Protein AF-A0A436B064-F1 (afdb_monomer_lite)

pLDDT: mean 96.88, std 2.16, range [84.81, 98.5]

Radius of gyration: 12.58 Å; chains: 1; bounding box: 30×21×28 Å

Structure (mmCIF, N/CA/C/O backbone):
data_AF-A0A436B064-F1
#
_entry.id   AF-A0A436B064-F1
#
loop_
_atom_site.group_PDB
_atom_site.id
_atom_site.type_symbol
_atom_site.label_atom_id
_atom_site.label_alt_id
_atom_site.label_comp_id
_atom_site.label_asym_id
_atom_site.label_entity_id
_atom_site.label_seq_id
_atom_site.pdbx_PDB_ins_code
_atom_site.Cartn_x
_atom_site.Cartn_y
_atom_site.Cartn_z
_atom_site.occupancy
_atom_site.B_iso_or_equiv
_atom_site.auth_seq_id
_atom_site.auth_comp_id
_atom_site.auth_asym_id
_atom_site.auth_atom_id
_atom_site.pdbx_PDB_model_num
ATOM 1 N N . ALA A 1 1 ? -18.828 -5.896 3.413 1.00 84.81 1 ALA A N 1
ATOM 2 C CA . ALA A 1 1 ? -17.897 -5.141 2.548 1.00 84.81 1 ALA A CA 1
ATOM 3 C C . ALA A 1 1 ? -16.941 -4.365 3.446 1.00 84.81 1 ALA A C 1
ATOM 5 O O . ALA A 1 1 ? -17.385 -3.927 4.499 1.00 84.81 1 ALA A O 1
ATOM 6 N N . GLN A 1 2 ? -15.668 -4.237 3.069 1.00 93.88 2 GLN A N 1
ATOM 7 C CA . GLN A 1 2 ? -14.642 -3.537 3.854 1.00 93.88 2 GLN A CA 1
ATOM 8 C C . GLN A 1 2 ? -14.315 -2.183 3.207 1.00 93.88 2 GLN A C 1
ATOM 10 O O . GLN A 1 2 ? -14.277 -2.084 1.980 1.00 93.88 2 GLN A O 1
ATOM 15 N N . LYS A 1 3 ? -14.092 -1.150 4.028 1.00 97.31 3 LYS A N 1
ATOM 16 C CA . LYS A 1 3 ? -13.693 0.196 3.591 1.00 97.31 3 LYS A CA 1
ATOM 17 C C . LYS A 1 3 ? -12.173 0.331 3.650 1.00 97.31 3 LYS A C 1
ATOM 19 O O . LYS A 1 3 ? -11.549 -0.111 4.616 1.00 97.31 3 LYS A O 1
ATOM 24 N N . TYR A 1 4 ? -11.602 0.949 2.623 1.00 98.19 4 TYR A N 1
ATOM 25 C CA . TYR A 1 4 ? -10.163 1.138 2.483 1.00 98.19 4 TYR A CA 1
ATOM 26 C C . TYR A 1 4 ? -9.844 2.578 2.090 1.00 98.19 4 TYR A C 1
ATOM 28 O O . TYR A 1 4 ? -10.544 3.169 1.266 1.00 98.19 4 TYR A O 1
ATOM 36 N N . ALA A 1 5 ? -8.766 3.115 2.655 1.00 98.19 5 ALA A N 1
ATOM 37 C CA . ALA A 1 5 ? -8.052 4.246 2.085 1.00 98.19 5 ALA A CA 1
ATOM 38 C C . ALA A 1 5 ? -7.026 3.704 1.080 1.00 98.19 5 ALA A C 1
ATOM 40 O O . ALA A 1 5 ? -6.266 2.789 1.402 1.00 98.19 5 ALA A O 1
ATOM 41 N N . VAL A 1 6 ? -7.035 4.241 -0.141 1.00 98.12 6 VAL A N 1
ATOM 42 C CA . VAL A 1 6 ? -6.207 3.750 -1.251 1.00 98.12 6 VAL A CA 1
ATOM 43 C C . VAL A 1 6 ? -5.201 4.824 -1.642 1.00 98.12 6 VAL A C 1
ATOM 45 O O . VAL A 1 6 ? -5.582 5.952 -1.955 1.00 98.12 6 VAL A O 1
ATOM 48 N N . PHE A 1 7 ? -3.918 4.467 -1.638 1.00 98.25 7 PHE A N 1
ATOM 49 C CA . PHE A 1 7 ? -2.817 5.374 -1.961 1.00 98.25 7 PHE A CA 1
ATOM 50 C C . PHE A 1 7 ? -2.060 4.871 -3.183 1.00 98.25 7 PHE A C 1
ATOM 52 O O . PHE A 1 7 ? -1.537 3.760 -3.172 1.00 98.25 7 PHE A O 1
ATOM 59 N N . SER A 1 8 ? -1.955 5.697 -4.224 1.00 97.62 8 SER A N 1
ATOM 60 C CA . SER A 1 8 ? -1.149 5.370 -5.402 1.00 97.62 8 SER A CA 1
ATOM 61 C C . SER A 1 8 ? 0.321 5.729 -5.176 1.00 97.62 8 SER A C 1
ATOM 63 O O . SER A 1 8 ? 0.663 6.897 -4.986 1.00 97.62 8 SER A O 1
ATOM 65 N N . HIS A 1 9 ? 1.200 4.738 -5.271 1.00 97.62 9 HIS A N 1
ATOM 66 C CA . HIS A 1 9 ? 2.646 4.904 -5.327 1.00 97.62 9 HIS A CA 1
ATOM 67 C C . HIS A 1 9 ? 3.100 4.797 -6.786 1.00 97.62 9 HIS A C 1
ATOM 69 O O . HIS A 1 9 ? 3.055 3.720 -7.370 1.00 97.62 9 HIS A O 1
ATOM 75 N N . ARG A 1 10 ? 3.497 5.920 -7.396 1.00 95.25 10 ARG A N 1
ATOM 76 C CA . ARG A 1 10 ? 3.860 5.989 -8.829 1.00 95.25 10 ARG A CA 1
ATOM 77 C C . ARG A 1 10 ? 5.367 6.010 -9.097 1.00 95.25 10 ARG A C 1
ATOM 79 O O . ARG A 1 10 ? 5.779 5.994 -10.250 1.00 95.25 10 ARG A O 1
ATOM 86 N N . GLU A 1 11 ? 6.164 6.096 -8.041 1.00 95.62 11 GLU A N 1
ATOM 87 C CA . GLU A 1 11 ? 7.623 6.089 -8.112 1.00 95.62 11 GLU A CA 1
ATOM 88 C C . GLU A 1 11 ? 8.147 4.650 -8.265 1.00 95.62 11 GLU A C 1
ATOM 90 O O . GLU A 1 11 ? 7.387 3.678 -8.245 1.00 95.62 11 GLU A O 1
ATOM 95 N N . HIS A 1 12 ? 9.466 4.509 -8.401 1.00 97.62 12 HIS A N 1
ATOM 96 C CA . HIS A 1 12 ? 10.118 3.204 -8.378 1.00 97.62 12 HIS A CA 1
ATOM 97 C C . HIS A 1 12 ? 9.884 2.504 -7.029 1.00 97.62 12 HIS A C 1
ATOM 99 O O . HIS A 1 12 ? 10.021 3.122 -5.964 1.00 97.62 12 HIS A O 1
ATOM 105 N N . ILE A 1 13 ? 9.619 1.195 -7.060 1.00 97.31 13 ILE A N 1
ATOM 106 C CA . ILE A 1 13 ? 9.204 0.407 -5.889 1.00 97.31 13 ILE A CA 1
ATOM 107 C C . ILE A 1 13 ? 10.178 0.448 -4.711 1.00 97.31 13 ILE A C 1
ATOM 109 O O . ILE A 1 13 ? 9.769 0.368 -3.558 1.00 97.31 13 ILE A O 1
ATOM 113 N N . SER A 1 14 ? 11.471 0.652 -4.962 1.00 97.62 14 SE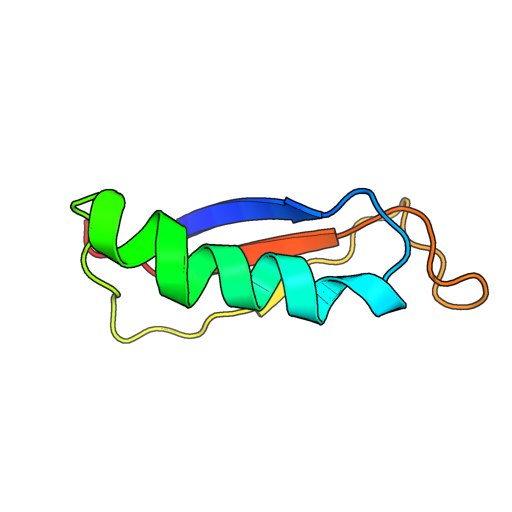R A N 1
ATOM 114 C CA . SER A 1 14 ? 12.467 0.837 -3.893 1.00 97.62 14 SER A CA 1
ATOM 115 C C . SER A 1 14 ? 12.130 1.990 -2.935 1.00 97.62 14 SER A C 1
ATOM 117 O O . SER A 1 14 ? 12.619 2.022 -1.804 1.00 97.62 14 SER A O 1
ATOM 119 N N . SER A 1 15 ? 11.286 2.934 -3.359 1.00 97.56 15 SER A N 1
ATOM 120 C CA . SER A 1 15 ? 10.846 4.069 -2.554 1.00 97.56 15 SER A CA 1
ATOM 121 C C . SER A 1 15 ? 9.538 3.828 -1.785 1.00 97.56 15 SER A C 1
ATOM 123 O O . SER A 1 15 ? 9.150 4.690 -0.993 1.00 97.56 15 SER A O 1
ATOM 125 N N . ILE A 1 16 ? 8.907 2.652 -1.913 1.00 97.38 16 ILE A N 1
ATOM 126 C CA . ILE A 1 16 ? 7.633 2.303 -1.255 1.00 97.38 16 ILE A CA 1
ATOM 127 C C . ILE A 1 16 ? 7.668 2.524 0.259 1.00 97.38 16 ILE A C 1
ATOM 129 O O . ILE A 1 16 ? 6.717 3.045 0.842 1.00 97.38 16 ILE A O 1
ATOM 133 N N . ARG A 1 17 ? 8.809 2.235 0.904 1.00 97.31 17 ARG A N 1
ATOM 134 C CA . ARG A 1 17 ? 8.982 2.420 2.352 1.00 97.31 17 ARG A CA 1
ATOM 135 C C . ARG A 1 17 ? 8.743 3.864 2.788 1.00 97.31 17 ARG A C 1
ATOM 137 O O . ARG A 1 17 ? 8.260 4.093 3.894 1.00 97.31 17 ARG A O 1
ATOM 144 N N . ARG A 1 18 ? 9.054 4.837 1.925 1.00 98.00 18 ARG A N 1
ATOM 145 C CA . ARG A 1 18 ? 8.771 6.256 2.170 1.00 98.00 18 ARG A CA 1
ATOM 146 C C . ARG A 1 18 ? 7.269 6.506 2.194 1.00 98.00 18 ARG A C 1
ATOM 148 O O . ARG A 1 18 ? 6.785 7.125 3.130 1.00 98.00 18 ARG A O 1
ATOM 155 N N . THR A 1 19 ? 6.540 5.983 1.210 1.00 97.88 19 THR A N 1
ATOM 156 C CA . THR A 1 19 ? 5.081 6.124 1.131 1.00 97.88 19 THR A CA 1
ATOM 157 C C . THR A 1 19 ? 4.394 5.465 2.320 1.00 97.88 19 THR A C 1
ATOM 159 O O . THR A 1 19 ? 3.585 6.118 2.970 1.00 97.88 19 THR A O 1
ATOM 162 N N . ILE A 1 20 ? 4.775 4.234 2.675 1.00 97.94 20 ILE A N 1
ATOM 163 C CA . ILE A 1 20 ? 4.264 3.542 3.869 1.00 97.94 20 ILE A CA 1
ATOM 164 C C . ILE A 1 20 ? 4.525 4.384 5.124 1.00 97.94 20 ILE A C 1
ATOM 166 O O . ILE A 1 20 ? 3.616 4.626 5.915 1.00 97.94 20 ILE A O 1
ATOM 170 N N . ASN A 1 21 ? 5.747 4.900 5.294 1.00 98.31 21 ASN A N 1
ATOM 171 C CA . ASN A 1 21 ? 6.081 5.739 6.441 1.00 98.31 21 ASN A CA 1
ATOM 172 C C . ASN A 1 21 ? 5.214 7.008 6.511 1.00 98.31 21 ASN A C 1
ATOM 174 O O . ASN A 1 21 ? 4.722 7.332 7.591 1.00 98.31 21 ASN A O 1
ATOM 178 N N . THR A 1 22 ? 4.990 7.683 5.381 1.00 98.25 22 THR A N 1
ATOM 179 C CA . THR A 1 22 ? 4.117 8.862 5.296 1.00 98.25 22 THR A CA 1
ATOM 180 C C . THR A 1 22 ? 2.664 8.523 5.622 1.00 98.25 22 THR A C 1
ATOM 182 O O . THR A 1 22 ? 2.015 9.285 6.338 1.00 98.25 22 THR A O 1
ATOM 185 N N . ILE A 1 23 ? 2.152 7.381 5.152 1.00 98.25 23 ILE A N 1
ATOM 186 C CA . ILE A 1 23 ? 0.788 6.937 5.461 1.00 98.25 23 ILE A CA 1
ATOM 187 C C . ILE A 1 23 ? 0.623 6.763 6.973 1.00 98.25 23 ILE A C 1
ATOM 189 O O . ILE A 1 23 ? -0.263 7.372 7.566 1.00 98.25 23 ILE A O 1
ATOM 193 N N . TRP A 1 24 ? 1.508 5.997 7.611 1.00 97.56 24 TRP A N 1
ATOM 194 C CA . TRP A 1 24 ? 1.364 5.636 9.022 1.00 97.56 24 TRP A CA 1
ATOM 195 C C . TRP A 1 24 ? 1.718 6.758 10.000 1.00 97.56 24 TRP A C 1
ATOM 197 O O . TRP A 1 24 ? 1.067 6.893 11.031 1.00 97.56 24 TRP A O 1
ATOM 207 N N . ASN A 1 25 ? 2.728 7.577 9.694 1.00 98.06 25 ASN A N 1
ATOM 208 C CA . ASN A 1 25 ? 3.255 8.567 10.644 1.00 98.06 25 ASN A CA 1
ATOM 209 C C . ASN A 1 25 ? 2.807 10.001 10.361 1.00 98.06 25 ASN A C 1
ATOM 211 O O . ASN A 1 25 ? 3.057 10.884 11.178 1.00 98.06 25 ASN A O 1
ATOM 215 N N . SER A 1 26 ? 2.188 10.266 9.211 1.00 97.81 26 SER A N 1
ATOM 216 C CA . SER A 1 26 ? 1.743 11.618 8.857 1.00 97.81 26 SER A CA 1
ATOM 217 C C . SER A 1 26 ? 0.273 11.649 8.476 1.00 97.81 26 SER A C 1
ATOM 219 O O . SER A 1 26 ? -0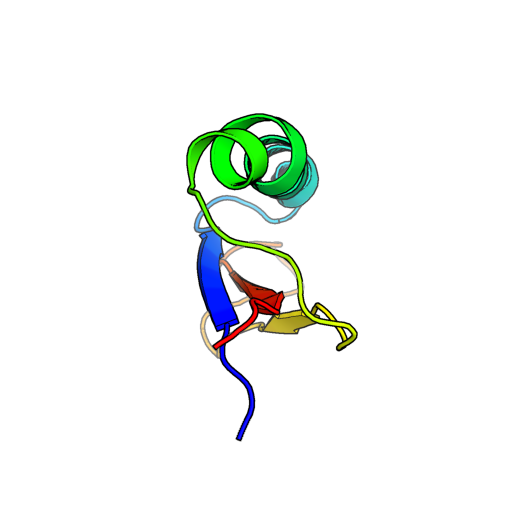.489 12.393 9.086 1.00 97.81 26 SER A O 1
ATOM 221 N N . TRP A 1 27 ? -0.148 10.829 7.511 1.00 98.06 27 TRP A N 1
ATOM 222 C CA . TRP A 1 27 ? -1.537 10.836 7.062 1.00 98.06 27 TRP A CA 1
ATOM 223 C C . TRP A 1 27 ? -2.479 10.272 8.124 1.00 98.06 27 TRP A C 1
ATOM 225 O O . TRP A 1 27 ? -3.415 10.965 8.505 1.00 98.06 27 TRP A O 1
ATOM 235 N N . LEU A 1 28 ? -2.233 9.065 8.644 1.00 97.75 28 LEU A N 1
ATOM 236 C CA . LEU A 1 28 ? -3.165 8.393 9.551 1.00 97.75 28 LEU A CA 1
ATOM 237 C C . LEU A 1 28 ? -3.479 9.244 10.796 1.00 97.75 28 LEU A C 1
ATOM 239 O O . LEU A 1 28 ? -4.666 9.490 11.021 1.00 97.75 28 LEU A O 1
ATOM 243 N N . PRO A 1 29 ? -2.488 9.794 11.533 1.00 97.62 29 PRO A N 1
ATOM 244 C CA . PRO A 1 29 ? -2.761 10.648 12.692 1.00 97.62 29 PRO A CA 1
ATOM 245 C C . PRO A 1 29 ? -3.550 11.923 12.357 1.00 97.62 29 PRO A C 1
ATOM 247 O O . PRO A 1 29 ? -4.282 12.425 13.205 1.00 97.62 29 PRO A O 1
ATOM 250 N N . ALA A 1 30 ? -3.411 12.452 11.136 1.00 98.06 30 ALA A N 1
ATOM 251 C CA . ALA A 1 30 ? -4.085 13.672 10.685 1.00 98.06 30 ALA A CA 1
ATOM 252 C C . ALA A 1 30 ? -5.422 13.415 9.966 1.00 98.06 30 ALA A C 1
ATOM 254 O O . ALA A 1 30 ? -6.194 14.344 9.742 1.00 98.06 30 ALA A O 1
ATOM 255 N N . SER A 1 31 ? -5.696 12.170 9.574 1.00 97.19 31 SER A N 1
ATOM 256 C CA . SER A 1 31 ? -6.809 11.819 8.687 1.00 97.19 31 SER A CA 1
ATOM 257 C C . SER A 1 31 ? -8.176 11.786 9.373 1.00 97.19 31 SER A C 1
ATOM 259 O O . SER A 1 31 ? -9.198 11.838 8.694 1.00 97.19 31 SER A O 1
ATOM 261 N N . GLY A 1 32 ? -8.208 11.649 10.704 1.00 96.62 32 GLY A N 1
ATOM 262 C CA . GLY A 1 32 ? -9.436 11.375 11.456 1.00 96.62 32 GLY A CA 1
ATOM 263 C C . GLY A 1 32 ? -10.006 9.966 11.239 1.00 96.62 32 GLY A C 1
ATOM 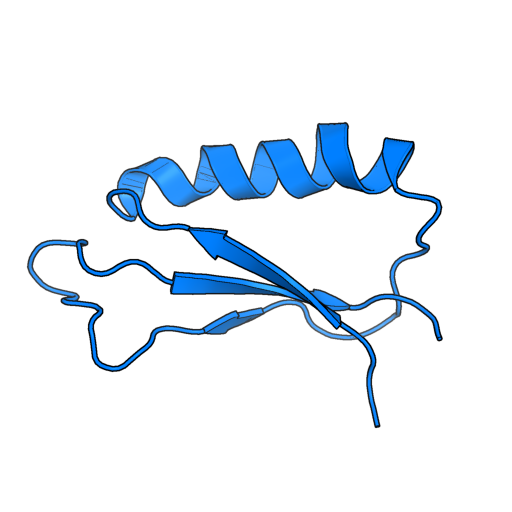264 O O . GLY A 1 32 ? -11.087 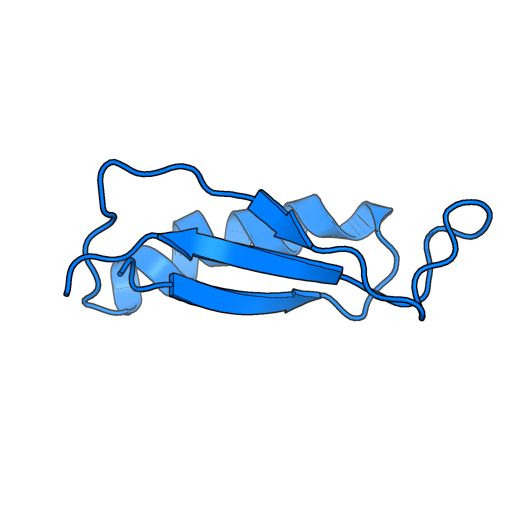9.671 11.744 1.00 96.62 32 GLY A O 1
ATOM 265 N N . HIS A 1 33 ? -9.310 9.092 10.502 1.00 97.69 33 HIS A N 1
ATOM 266 C CA . HIS A 1 33 ? -9.697 7.695 10.340 1.00 97.69 33 HIS A CA 1
ATOM 267 C C . HIS A 1 33 ? -9.139 6.815 11.457 1.00 97.69 33 HIS A C 1
ATOM 269 O O . HIS A 1 33 ? -8.006 6.974 11.905 1.00 97.69 33 HIS A O 1
ATOM 275 N N . GLU A 1 34 ? -9.927 5.813 11.837 1.00 97.38 34 GLU A N 1
ATOM 276 C CA . GLU A 1 34 ? -9.469 4.689 12.645 1.00 97.38 34 GLU A CA 1
ATOM 277 C C . GLU A 1 34 ? -9.199 3.477 11.756 1.00 97.38 34 GLU A C 1
ATOM 279 O O . GLU A 1 34 ? -9.971 3.185 10.837 1.00 97.38 34 GLU A O 1
ATOM 284 N N . ILE A 1 35 ? -8.135 2.738 12.065 1.00 97.12 35 ILE A N 1
ATOM 285 C CA . ILE A 1 35 ? -7.809 1.483 11.387 1.00 97.12 35 ILE A CA 1
ATOM 286 C C . ILE A 1 35 ? -8.809 0.398 11.790 1.00 97.12 35 ILE A C 1
ATOM 288 O O . ILE A 1 35 ? -9.182 0.274 12.961 1.00 97.12 35 ILE A O 1
ATOM 292 N N . ALA A 1 36 ? -9.262 -0.375 10.806 1.00 97.62 36 ALA A N 1
ATOM 293 C CA . ALA A 1 36 ? -10.077 -1.560 11.047 1.00 97.62 36 ALA A CA 1
ATOM 294 C C . ALA A 1 36 ? -9.190 -2.793 11.282 1.00 97.62 36 ALA A C 1
ATOM 296 O O . ALA A 1 36 ? -8.096 -2.885 10.733 1.00 97.62 36 ALA A O 1
ATOM 297 N N . ASP A 1 37 ? -9.691 -3.751 12.065 1.00 96.75 37 ASP A N 1
ATOM 298 C CA . ASP A 1 37 ? -9.065 -5.068 12.240 1.00 96.75 37 ASP A CA 1
ATOM 299 C C . ASP A 1 37 ? -9.283 -5.922 10.980 1.00 96.75 37 ASP A C 1
ATOM 301 O O . ASP A 1 37 ? -10.218 -6.715 10.869 1.00 96.75 37 ASP A O 1
ATOM 305 N N . ALA A 1 38 ? -8.479 -5.631 9.964 1.00 96.50 38 ALA A N 1
ATOM 306 C CA . ALA A 1 38 ? -8.501 -6.242 8.646 1.00 96.50 38 ALA A CA 1
ATOM 307 C C . ALA A 1 38 ? -7.092 -6.147 8.029 1.00 96.50 38 ALA A C 1
ATOM 309 O O . ALA A 1 38 ? -6.278 -5.338 8.480 1.00 96.50 38 ALA A O 1
ATOM 310 N N . PRO A 1 39 ? -6.770 -6.953 7.003 1.00 96.19 39 PRO A N 1
ATOM 311 C CA . PRO A 1 39 ? -5.455 -6.906 6.377 1.00 96.19 39 PRO A CA 1
ATOM 312 C C . PRO A 1 39 ? -5.267 -5.642 5.529 1.00 96.19 39 PRO A C 1
ATOM 314 O O . PRO A 1 39 ? -6.148 -5.261 4.750 1.00 96.19 39 PRO A O 1
ATOM 317 N N . GLU A 1 40 ? -4.082 -5.042 5.643 1.00 96.31 40 GLU A N 1
ATOM 318 C CA . GLU A 1 40 ? -3.522 -4.166 4.613 1.00 96.31 40 GLU A CA 1
ATOM 319 C C . GLU A 1 40 ? -2.907 -5.002 3.486 1.00 96.31 40 GLU A C 1
ATOM 321 O O . GLU A 1 40 ? -2.473 -6.136 3.704 1.00 96.31 40 GLU A O 1
ATOM 326 N N . PHE A 1 41 ? -2.878 -4.461 2.271 1.00 97.31 41 PHE A N 1
ATOM 327 C CA . PHE A 1 41 ? -2.220 -5.127 1.152 1.00 97.31 41 PHE A CA 1
ATOM 328 C C . PHE A 1 41 ? -1.740 -4.140 0.091 1.00 97.31 41 PHE A C 1
ATOM 330 O O . PHE A 1 41 ? -2.234 -3.018 -0.042 1.00 97.31 41 PHE A O 1
ATOM 337 N N . GLU A 1 42 ? -0.779 -4.605 -0.696 1.00 97.94 42 GLU A N 1
ATOM 338 C CA . GLU A 1 42 ? -0.280 -3.927 -1.882 1.00 97.94 42 GLU A CA 1
ATOM 339 C C . GLU A 1 42 ? -0.946 -4.538 -3.114 1.00 97.94 42 GLU A C 1
ATOM 341 O O . GLU A 1 42 ? -0.997 -5.762 -3.272 1.00 97.94 42 GLU A O 1
ATOM 346 N N . ARG A 1 43 ? -1.464 -3.692 -4.002 1.00 97.69 43 ARG A N 1
ATOM 347 C CA . ARG A 1 43 ? -2.041 -4.122 -5.272 1.00 97.69 43 ARG A CA 1
ATOM 348 C C . ARG A 1 43 ? -1.168 -3.647 -6.421 1.00 97.69 43 ARG A C 1
ATOM 350 O O . ARG A 1 43 ? -1.063 -2.454 -6.694 1.00 97.69 43 ARG A O 1
ATOM 357 N N . TYR A 1 44 ? -0.607 -4.617 -7.125 1.00 97.31 44 TYR A N 1
ATOM 358 C CA . TYR A 1 44 ? 0.195 -4.417 -8.322 1.00 97.31 44 TYR A CA 1
ATOM 359 C C . TYR A 1 44 ? -0.713 -4.474 -9.550 1.00 97.31 44 TYR A C 1
ATOM 361 O O . TYR A 1 44 ? -1.405 -5.468 -9.781 1.00 97.31 44 TYR A O 1
ATOM 369 N N . GLY A 1 45 ? -0.778 -3.366 -10.287 1.00 93.38 45 GLY A N 1
ATOM 370 C CA . GLY A 1 45 ? -1.570 -3.261 -11.510 1.00 93.38 45 GLY A CA 1
ATOM 371 C C . GLY A 1 45 ? -0.863 -3.876 -12.724 1.00 93.38 45 GLY A C 1
ATOM 372 O O . GLY A 1 45 ? 0.309 -4.234 -12.633 1.00 93.38 45 GLY A O 1
ATOM 373 N N . PRO A 1 46 ? -1.544 -3.953 -13.881 1.00 96.38 46 PRO A N 1
ATOM 374 C CA . PRO A 1 46 ? -0.953 -4.468 -15.121 1.00 96.38 46 PRO A CA 1
ATOM 375 C C . PRO A 1 46 ? 0.222 -3.623 -15.637 1.00 96.38 46 PRO A C 1
ATOM 377 O O . PRO A 1 46 ? 1.029 -4.123 -16.409 1.00 96.38 46 PRO A O 1
ATOM 380 N N . GLU A 1 47 ? 0.326 -2.366 -15.202 1.00 95.44 47 GLU A N 1
ATOM 381 C CA . GLU A 1 47 ? 1.426 -1.463 -15.556 1.00 95.44 47 GLU A CA 1
ATOM 382 C C . GLU A 1 47 ? 2.725 -1.772 -14.797 1.00 95.44 47 GLU A C 1
ATOM 384 O O . GLU A 1 47 ? 3.787 -1.301 -15.196 1.00 95.44 47 GLU A O 1
ATOM 389 N N . PHE A 1 48 ? 2.658 -2.529 -13.693 1.00 97.44 48 PHE A N 1
ATOM 390 C CA . PHE A 1 48 ? 3.832 -2.824 -12.879 1.00 97.44 48 PHE A CA 1
ATOM 391 C C . PHE A 1 48 ? 4.749 -3.835 -13.567 1.00 97.44 48 PHE A C 1
ATOM 393 O O . PHE A 1 48 ? 4.354 -4.966 -13.856 1.00 97.44 48 PHE A O 1
ATOM 400 N N . ASP A 1 49 ? 6.007 -3.449 -13.742 1.00 97.12 49 ASP A N 1
ATOM 401 C CA . ASP A 1 49 ? 7.067 -4.312 -14.240 1.00 97.12 49 ASP A CA 1
ATOM 402 C C . ASP A 1 49 ? 7.985 -4.742 -13.089 1.00 97.12 49 ASP A C 1
ATOM 404 O O . ASP A 1 49 ? 8.793 -3.962 -12.578 1.00 97.12 49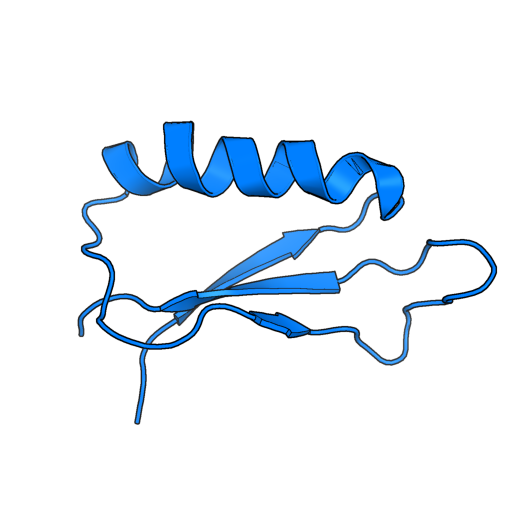 ASP A O 1
ATOM 408 N N . ALA A 1 50 ? 7.896 -6.018 -12.710 1.00 94.31 50 ALA A N 1
ATOM 409 C CA . ALA A 1 50 ? 8.697 -6.601 -11.638 1.00 94.31 50 ALA A CA 1
ATOM 410 C C . ALA A 1 50 ? 10.201 -6.668 -11.955 1.00 94.31 50 ALA A C 1
ATOM 412 O O . ALA A 1 50 ? 11.007 -6.761 -11.028 1.00 94.31 50 ALA A O 1
ATOM 413 N N . HIS A 1 51 ? 10.597 -6.622 -13.232 1.00 96.69 51 HIS A N 1
ATOM 414 C CA . HIS A 1 51 ? 12.008 -6.631 -13.614 1.00 96.69 51 HIS A CA 1
ATOM 415 C C . HIS A 1 51 ? 12.655 -5.264 -13.413 1.00 96.69 51 HIS A C 1
ATOM 417 O O . HIS A 1 51 ? 13.770 -5.189 -12.897 1.00 96.69 51 HIS A O 1
ATOM 423 N N . SER A 1 52 ? 11.972 -4.188 -13.814 1.00 97.38 52 SER A N 1
ATOM 424 C CA . SER A 1 52 ? 12.495 -2.826 -13.674 1.00 97.38 52 SER A CA 1
ATOM 425 C C . SER A 1 52 ? 12.084 -2.125 -12.379 1.00 97.38 52 SER A C 1
ATOM 427 O O . SER A 1 52 ? 12.664 -1.091 -12.064 1.00 97.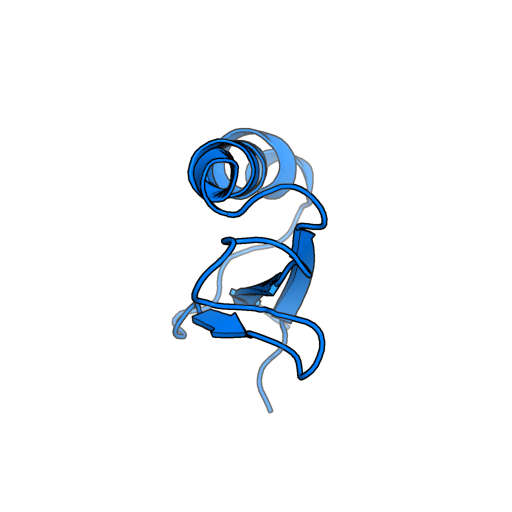38 52 SER A O 1
ATOM 429 N N . GLY A 1 53 ? 11.100 -2.649 -11.642 1.00 96.31 53 GLY A N 1
ATOM 430 C CA . GLY A 1 53 ? 10.566 -2.036 -10.422 1.00 96.31 53 GLY A CA 1
ATOM 431 C C . GLY A 1 53 ? 9.720 -0.780 -10.663 1.00 96.31 53 GLY A C 1
ATOM 432 O O . GLY A 1 53 ? 9.444 -0.041 -9.713 1.00 96.31 53 GLY A O 1
ATOM 433 N N . ASN A 1 54 ? 9.324 -0.520 -11.913 1.00 96.69 54 ASN A N 1
ATOM 434 C CA . ASN A 1 54 ? 8.537 0.644 -12.330 1.00 96.69 54 ASN A CA 1
ATOM 435 C C . ASN A 1 54 ? 7.073 0.275 -12.616 1.00 96.69 54 ASN A C 1
ATOM 437 O O . ASN A 1 54 ? 6.697 -0.891 -12.594 1.00 96.69 54 ASN A O 1
ATOM 441 N N . GLY A 1 55 ? 6.240 1.286 -12.882 1.00 94.62 55 GLY A N 1
ATOM 442 C CA . GLY A 1 55 ? 4.813 1.109 -13.192 1.00 94.62 55 GLY A CA 1
ATOM 443 C C . GLY A 1 55 ? 3.873 1.310 -12.001 1.00 94.62 55 GLY A C 1
ATOM 444 O O . GLY A 1 55 ? 2.671 1.484 -12.184 1.00 94.62 55 GLY A O 1
ATOM 445 N N . GLY A 1 56 ? 4.433 1.400 -10.792 1.00 95.75 56 GLY A N 1
ATOM 446 C CA . GLY A 1 56 ? 3.710 1.776 -9.582 1.00 95.75 56 GLY A CA 1
ATOM 447 C C . GLY A 1 56 ? 2.785 0.692 -9.023 1.00 95.75 56 GLY A C 1
ATOM 448 O O . GLY A 1 56 ? 2.615 -0.388 -9.584 1.00 95.75 56 GLY A O 1
ATOM 449 N N . LEU A 1 57 ? 2.203 0.985 -7.864 1.00 97.75 57 LEU A N 1
ATOM 450 C CA . LEU A 1 57 ? 1.294 0.104 -7.130 1.00 97.75 57 LEU A CA 1
ATOM 451 C C . LEU A 1 57 ? 0.335 0.924 -6.268 1.00 97.75 57 LEU A C 1
ATOM 453 O O . LEU A 1 57 ? 0.519 2.127 -6.061 1.00 97.75 57 LEU A O 1
ATOM 457 N N . GLU A 1 58 ? -0.677 0.262 -5.729 1.00 98.50 58 GLU A N 1
ATOM 458 C CA . GLU A 1 58 ? -1.571 0.836 -4.730 1.00 98.50 58 GLU A CA 1
ATOM 459 C C . GLU A 1 58 ? -1.323 0.212 -3.359 1.00 98.50 58 GLU A C 1
ATOM 461 O O . GLU A 1 58 ? -1.126 -0.996 -3.247 1.00 98.50 58 GLU A O 1
ATOM 466 N N . ILE A 1 59 ? -1.399 1.025 -2.310 1.00 98.44 59 ILE A N 1
ATOM 467 C CA . ILE A 1 59 ? -1.390 0.577 -0.916 1.00 98.44 59 ILE A CA 1
ATOM 468 C C . ILE A 1 59 ? -2.808 0.739 -0.380 1.00 98.44 59 ILE A C 1
ATOM 470 O O . ILE A 1 59 ? -3.374 1.835 -0.431 1.00 98.44 59 ILE A O 1
ATOM 474 N N . TRP A 1 60 ? -3.381 -0.354 0.112 1.00 98.44 60 TRP A N 1
ATOM 475 C CA . TRP A 1 60 ? -4.751 -0.418 0.605 1.00 98.44 60 TRP A CA 1
ATOM 476 C C . TRP A 1 60 ? -4.736 -0.567 2.122 1.00 98.44 60 TRP A C 1
ATOM 478 O O . TRP A 1 60 ? -4.390 -1.625 2.646 1.00 98.44 60 TRP A O 1
ATOM 488 N N . VAL A 1 61 ? -5.137 0.494 2.824 1.00 98.25 61 VAL A N 1
ATOM 489 C CA . VAL A 1 61 ? -5.164 0.536 4.292 1.00 98.25 61 VAL A CA 1
ATOM 490 C C . VAL A 1 61 ? -6.606 0.426 4.788 1.00 98.25 61 VAL A C 1
ATOM 492 O O . VAL A 1 61 ? -7.445 1.246 4.397 1.00 98.25 61 VAL A O 1
ATOM 495 N N . PRO A 1 62 ? -6.935 -0.572 5.623 1.00 98.06 62 PRO A N 1
ATOM 496 C CA . PRO A 1 62 ? -8.298 -0.784 6.082 1.00 98.06 62 PRO A CA 1
ATOM 497 C C . PRO A 1 62 ? -8.694 0.269 7.115 1.00 98.06 62 PRO A C 1
ATOM 499 O O . PRO A 1 62 ? -8.009 0.475 8.115 1.00 98.06 62 PRO A O 1
ATOM 502 N N . VAL A 1 63 ? -9.842 0.908 6.902 1.00 98.00 63 VAL A N 1
ATOM 503 C CA . VAL A 1 63 ? -10.391 1.915 7.820 1.00 98.00 63 VAL A CA 1
ATOM 504 C C . VAL A 1 63 ? -11.780 1.510 8.294 1.00 98.00 63 VAL A C 1
ATOM 506 O O . VAL A 1 63 ? -12.519 0.820 7.582 1.00 98.00 63 VAL A O 1
ATOM 509 N N . LYS A 1 64 ? -12.150 1.932 9.505 1.00 96.75 64 LYS A N 1
ATOM 510 C CA . LYS A 1 64 ? -13.510 1.749 10.021 1.00 96.75 64 LYS A CA 1
ATOM 511 C C . LYS A 1 64 ? -14.517 2.533 9.171 1.00 96.75 64 LYS A C 1
ATOM 513 O O . LYS A 1 64 ? -14.179 3.551 8.554 1.00 96.75 64 LYS A O 1
ATOM 518 N N . ALA A 1 65 ? -15.729 1.984 9.087 1.00 88.44 65 ALA A N 1
ATOM 519 C CA . ALA A 1 65 ? -16.825 2.534 8.292 1.00 88.44 65 ALA A CA 1
ATOM 520 C C . ALA A 1 65 ? -17.200 3.945 8.750 1.00 88.44 65 ALA A C 1
ATOM 522 O O . ALA A 1 65 ? -17.351 4.136 9.974 1.00 88.44 65 ALA A O 1
#

Secondary structure (DSSP, 8-state):
--EEEEEEE-S-GGGHHHHHHHIIIIIHHHH-PPBPSS--EEEE-TT-BTTTTBS-EEEEEEE--

Foldseek 3Di:
DFDWDKDWDQDQQVCVVVVVCCVPPPCPVVVPWDFDPDDKDKADDPQQDPVRSGRTIMTITTTDD

Sequence (65 aa):
AQKYAVFSHREHISSIRRTINTIWNSWLPASGHEIADAPEFERYGPEFDAHSGNGGLEIWVPVKA